Protein AF-A0A2W4SGF9-F1 (afdb_monomer_lite)

Foldseek 3Di:
DDWDWDDDPPDIDIDDDDDPPDDDPVCNVVVVVVSVVVVCCVVPVVCCCCPVPVVVPDDPPDDPPDDDPPDDD

Secondary structure (DSSP, 8-state):
-EEEEEEETTEEEEEEE--SS---HHHHHHHHHHHHHHHHIIIIIIHHHHHSS--TT------SS--------

pLDDT: mean 76.93, std 18.37, range [37.34, 95.25]

Organism: NCBI:txid2202197

Radius of gyration: 18.41 Å; chains: 1; bounding box: 40×28×49 Å

Structure (mmCIF, N/CA/C/O backbone):
data_AF-A0A2W4SGF9-F1
#
_entry.id   AF-A0A2W4SGF9-F1
#
loop_
_atom_site.group_PDB
_ato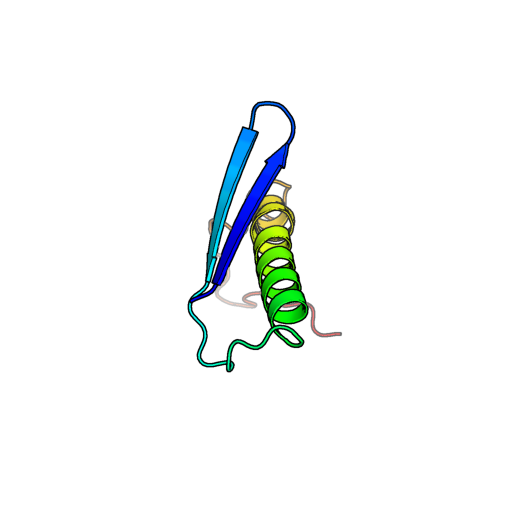m_site.id
_atom_site.type_symbol
_atom_site.label_atom_id
_atom_site.label_alt_id
_atom_site.label_comp_id
_atom_site.label_asym_id
_atom_site.label_entity_id
_atom_site.label_seq_id
_atom_site.pdbx_PDB_ins_code
_atom_site.Cartn_x
_atom_site.Cartn_y
_atom_site.Cartn_z
_atom_site.occupancy
_atom_site.B_iso_or_equiv
_atom_site.auth_seq_id
_atom_site.auth_comp_id
_atom_site.auth_asym_id
_atom_site.auth_atom_id
_atom_site.pdbx_PDB_model_num
ATOM 1 N N . MET A 1 1 ? -14.453 3.210 -3.443 1.00 88.31 1 MET A N 1
ATOM 2 C CA . MET A 1 1 ? -13.218 3.898 -3.005 1.00 88.31 1 MET A CA 1
ATOM 3 C C . MET A 1 1 ? -12.852 3.417 -1.608 1.00 88.31 1 MET A C 1
ATOM 5 O O . MET A 1 1 ? -13.760 3.226 -0.810 1.00 88.31 1 MET A O 1
ATOM 9 N N . VAL A 1 2 ? -11.569 3.182 -1.332 1.00 93.25 2 VAL A N 1
ATOM 10 C CA . VAL A 1 2 ? -11.045 2.806 -0.006 1.00 93.25 2 VAL A CA 1
ATOM 11 C C . VAL A 1 2 ? -10.072 3.881 0.454 1.00 93.25 2 VAL A C 1
ATOM 13 O O . VAL A 1 2 ? -9.195 4.259 -0.320 1.00 93.25 2 VAL A O 1
AT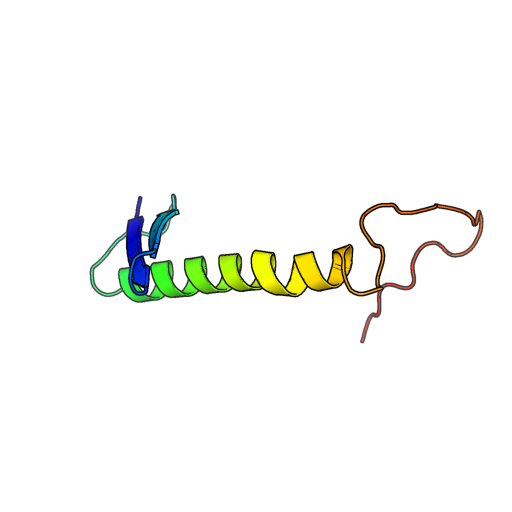OM 16 N N . GLU A 1 3 ? -10.206 4.322 1.701 1.00 93.56 3 GLU A N 1
ATOM 17 C CA . GLU A 1 3 ? -9.267 5.234 2.357 1.00 93.56 3 GLU A CA 1
ATOM 18 C C . GLU A 1 3 ? -8.528 4.519 3.488 1.00 93.56 3 GLU A C 1
ATOM 20 O O . GLU A 1 3 ? -9.094 3.679 4.193 1.00 93.56 3 GLU A O 1
ATOM 25 N N . TYR A 1 4 ? -7.251 4.845 3.655 1.00 92.69 4 TYR A N 1
ATOM 26 C CA . TYR A 1 4 ? -6.386 4.265 4.669 1.00 92.69 4 TYR A CA 1
ATOM 27 C C . TYR A 1 4 ? -5.438 5.320 5.223 1.00 92.69 4 TYR A C 1
ATOM 29 O O . TYR A 1 4 ? -4.640 5.911 4.495 1.00 92.69 4 TYR A O 1
ATOM 37 N N . TRP A 1 5 ? -5.501 5.505 6.536 1.00 93.50 5 TRP A N 1
ATOM 38 C CA . TRP A 1 5 ? -4.702 6.481 7.258 1.00 93.50 5 TRP A CA 1
ATOM 39 C C . TRP A 1 5 ? -3.616 5.759 8.054 1.00 93.50 5 TRP A C 1
ATOM 41 O O . TRP A 1 5 ? -3.905 4.901 8.888 1.00 93.50 5 TRP A O 1
ATOM 51 N N . GLU A 1 6 ? -2.357 6.102 7.791 1.00 92.25 6 GLU A N 1
ATOM 52 C CA . GLU A 1 6 ? -1.193 5.593 8.515 1.00 92.25 6 GLU A CA 1
ATOM 53 C C . GLU A 1 6 ? -0.597 6.728 9.354 1.00 92.25 6 GLU A C 1
ATOM 55 O O . GLU A 1 6 ? -0.145 7.741 8.815 1.00 92.25 6 GLU A O 1
ATOM 60 N N . VAL A 1 7 ? -0.567 6.551 10.676 1.00 94.50 7 VAL A N 1
ATOM 61 C CA . VAL A 1 7 ? 0.071 7.489 11.608 1.00 94.50 7 VAL A CA 1
ATOM 62 C C . VAL A 1 7 ? 1.379 6.877 12.103 1.00 94.50 7 VAL A C 1
ATOM 64 O O . VAL A 1 7 ? 1.385 5.806 12.708 1.00 94.50 7 VAL A O 1
ATOM 67 N N . LYS A 1 8 ? 2.499 7.552 11.839 1.00 89.88 8 LYS A N 1
ATOM 68 C CA . LYS A 1 8 ? 3.846 7.181 12.294 1.00 89.88 8 LYS A CA 1
ATOM 69 C C . LYS A 1 8 ? 4.457 8.355 13.052 1.00 89.88 8 LYS A C 1
ATOM 71 O O . LYS A 1 8 ? 5.015 9.274 12.449 1.00 89.88 8 LYS A O 1
ATOM 76 N N . GLY A 1 9 ? 4.338 8.331 14.380 1.00 91.88 9 GLY A N 1
ATOM 77 C CA . GLY A 1 9 ? 4.716 9.464 15.231 1.00 91.88 9 GLY A CA 1
ATOM 78 C C . GLY A 1 9 ? 3.935 10.719 14.830 1.00 91.88 9 GLY A C 1
ATOM 79 O O . GLY A 1 9 ? 2.712 10.676 14.749 1.00 91.88 9 GLY A O 1
ATOM 80 N N . ASN A 1 10 ? 4.644 11.800 14.495 1.00 92.31 10 ASN A N 1
ATOM 81 C CA . ASN A 1 10 ? 4.034 13.056 14.031 1.00 92.31 10 ASN A CA 1
ATOM 82 C C . ASN A 1 10 ? 3.738 13.095 12.521 1.00 92.31 10 ASN A C 1
ATOM 84 O O . ASN A 1 10 ? 3.295 14.123 12.013 1.00 92.31 10 ASN A O 1
ATOM 88 N N . LYS A 1 11 ? 4.001 12.015 11.773 1.00 90.12 11 LYS A N 1
ATOM 89 C CA . LYS A 1 11 ? 3.697 11.948 10.338 1.00 90.12 11 LYS A CA 1
ATOM 90 C C . LYS A 1 11 ? 2.389 11.200 10.114 1.00 90.12 11 LYS A C 1
ATOM 92 O O . LYS A 1 11 ? 2.278 10.026 10.461 1.00 90.12 11 LYS A O 1
ATOM 97 N N . VAL A 1 12 ? 1.435 11.870 9.478 1.00 93.25 12 VAL A N 1
ATOM 98 C CA . VAL A 1 12 ? 0.176 11.280 9.013 1.00 93.25 12 VAL A CA 1
ATOM 99 C C . VAL A 1 12 ? 0.243 11.144 7.498 1.00 93.25 12 VAL A C 1
ATOM 101 O O . VAL A 1 12 ? 0.576 12.099 6.802 1.00 93.25 12 VAL A O 1
ATOM 104 N N . GLN A 1 13 ? -0.053 9.954 6.990 1.00 91.00 13 GLN A N 1
ATOM 105 C CA . GLN A 1 13 ? -0.163 9.679 5.561 1.00 91.00 13 GLN A CA 1
ATOM 106 C C . GLN A 1 13 ? -1.571 9.173 5.267 1.00 91.00 13 GLN A C 1
ATOM 108 O O . GLN A 1 13 ? -2.067 8.283 5.959 1.00 91.00 13 GLN A O 1
ATOM 113 N N . ASN A 1 14 ? -2.194 9.727 4.231 1.00 93.50 14 ASN A N 1
ATOM 114 C CA . ASN A 1 14 ? -3.478 9.269 3.721 1.00 93.50 14 ASN A CA 1
ATOM 115 C C . ASN A 1 14 ? -3.268 8.585 2.367 1.00 93.50 14 ASN A C 1
ATOM 117 O O . ASN A 1 14 ? -2.589 9.126 1.493 1.00 93.50 14 ASN A O 1
ATOM 121 N N . PHE A 1 15 ? -3.853 7.404 2.205 1.00 92.19 15 PHE A N 1
ATOM 122 C CA . PHE A 1 15 ? -3.874 6.655 0.962 1.00 92.19 15 PHE A CA 1
ATOM 123 C C . PHE A 1 15 ? -5.317 6.418 0.529 1.00 92.19 15 PHE A C 1
ATOM 125 O O . PHE A 1 15 ? -6.097 5.815 1.267 1.00 92.19 15 PHE A O 1
ATOM 132 N N . SER A 1 16 ? -5.635 6.814 -0.702 1.00 93.31 16 SER A N 1
ATOM 133 C CA . SER A 1 16 ? -6.950 6.595 -1.304 1.00 93.31 16 SER A CA 1
ATOM 134 C C . SER A 1 16 ? -6.814 5.762 -2.573 1.00 93.31 16 SER A C 1
ATOM 136 O O . SER A 1 16 ? -5.980 6.049 -3.433 1.00 93.31 16 SER A O 1
ATOM 138 N N . TRP A 1 17 ? -7.646 4.729 -2.701 1.00 92.69 17 TRP A N 1
ATOM 139 C CA . TRP A 1 17 ? -7.680 3.865 -3.879 1.00 92.69 17 TRP A CA 1
ATOM 140 C C . TRP A 1 17 ? -9.091 3.760 -4.455 1.00 92.69 17 TRP A C 1
ATOM 142 O O . TRP A 1 17 ? -10.070 3.485 -3.751 1.00 92.69 17 TRP A O 1
ATOM 152 N N . ILE A 1 18 ? -9.178 3.938 -5.770 1.00 93.56 18 ILE A N 1
ATOM 153 C CA . ILE A 1 18 ? -10.370 3.664 -6.571 1.00 93.56 18 ILE A CA 1
ATOM 154 C C . ILE A 1 18 ? -10.191 2.273 -7.181 1.00 93.56 18 ILE A C 1
ATOM 156 O O . ILE A 1 18 ? -9.105 1.924 -7.637 1.00 93.56 18 ILE A O 1
ATOM 160 N N . THR A 1 19 ? -11.230 1.446 -7.115 1.00 91.62 19 THR A N 1
ATOM 161 C CA . THR A 1 19 ? -11.184 0.065 -7.593 1.00 91.62 19 THR A CA 1
ATOM 162 C C . THR A 1 19 ? -12.583 -0.409 -7.958 1.00 91.62 19 THR A C 1
ATOM 164 O O . THR A 1 19 ? -13.543 -0.049 -7.274 1.00 91.62 19 THR A O 1
ATOM 167 N N . ASP A 1 20 ? -12.667 -1.242 -8.994 1.00 94.56 20 ASP A N 1
ATOM 168 C CA . ASP A 1 20 ? -13.883 -1.962 -9.391 1.00 94.56 20 ASP A CA 1
ATOM 169 C C . ASP A 1 20 ? -14.120 -3.223 -8.542 1.00 94.56 20 ASP A C 1
ATOM 171 O O . ASP A 1 20 ? -15.157 -3.878 -8.643 1.00 94.56 20 ASP A O 1
ATOM 175 N N . ILE A 1 21 ? -13.161 -3.584 -7.681 1.00 92.81 21 ILE A N 1
ATOM 176 C CA . ILE A 1 21 ? -13.323 -4.685 -6.735 1.00 92.81 21 ILE A CA 1
ATOM 177 C C . ILE A 1 21 ? -14.375 -4.287 -5.705 1.00 92.81 21 ILE A C 1
ATOM 179 O O . ILE A 1 21 ? -14.235 -3.295 -4.990 1.00 92.81 21 ILE A O 1
ATOM 183 N N . GLU A 1 22 ? -15.394 -5.129 -5.572 1.00 95.25 22 GLU A N 1
ATOM 184 C CA . GLU A 1 22 ? -16.426 -4.974 -4.555 1.00 95.25 22 GLU A CA 1
ATOM 185 C C . GLU A 1 22 ? -15.816 -4.868 -3.144 1.00 95.25 22 GLU A C 1
ATOM 187 O O . GLU A 1 22 ? -15.130 -5.777 -2.649 1.00 95.25 22 GLU A O 1
ATOM 192 N N . ILE A 1 23 ? -16.100 -3.750 -2.475 1.00 93.75 23 ILE A N 1
ATOM 193 C CA . ILE A 1 23 ? -15.582 -3.452 -1.142 1.00 93.75 23 ILE A CA 1
ATOM 194 C C . ILE A 1 23 ? -16.467 -4.145 -0.110 1.00 93.75 23 ILE A C 1
ATOM 196 O O . ILE A 1 23 ? -17.601 -3.753 0.137 1.00 93.75 23 ILE A O 1
ATOM 200 N N . THR A 1 24 ? -15.912 -5.171 0.529 1.00 95.12 24 THR A N 1
ATOM 201 C CA . THR A 1 24 ? -16.544 -5.878 1.651 1.00 95.12 24 THR A CA 1
ATOM 202 C C . THR A 1 24 ? -15.571 -5.953 2.830 1.00 95.12 24 THR A C 1
ATOM 204 O O . THR A 1 24 ? -14.355 -5.948 2.605 1.00 95.12 24 THR A O 1
ATOM 207 N N . PRO A 1 25 ? -16.046 -6.118 4.081 1.00 93.62 25 PRO A N 1
ATOM 208 C CA . PRO A 1 25 ? -15.171 -6.235 5.254 1.00 93.62 25 PRO A CA 1
ATOM 209 C C . PRO A 1 25 ? -14.119 -7.349 5.140 1.0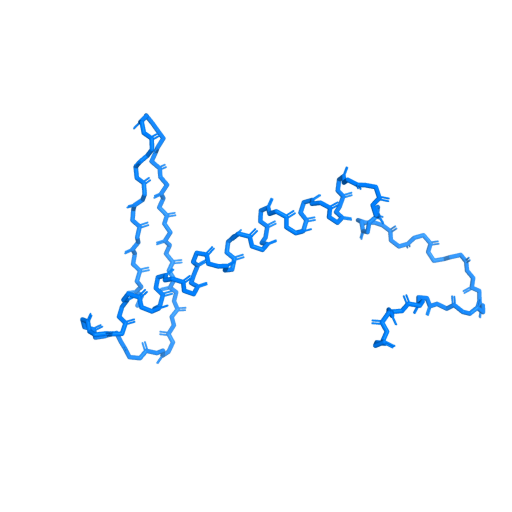0 93.62 25 PRO A C 1
ATOM 211 O O . PRO A 1 25 ? -13.011 -7.225 5.649 1.00 93.62 25 PRO A O 1
ATOM 214 N N . LYS A 1 26 ? -14.428 -8.431 4.414 1.00 94.88 26 LYS A N 1
ATOM 215 C CA . LYS A 1 26 ? -13.501 -9.553 4.187 1.00 94.88 26 LYS A CA 1
ATOM 216 C C . LYS A 1 26 ? -12.432 -9.249 3.130 1.00 94.88 26 LYS A C 1
ATOM 218 O O . LYS A 1 26 ? -11.343 -9.819 3.177 1.00 94.88 26 LYS A O 1
ATOM 223 N N . LYS A 1 27 ? -12.742 -8.389 2.152 1.00 92.75 27 LYS A N 1
ATOM 224 C CA . LYS A 1 27 ? -11.854 -8.054 1.023 1.00 92.75 27 LYS A CA 1
ATOM 225 C C . LYS A 1 27 ? -11.026 -6.792 1.281 1.00 92.75 27 LYS A C 1
ATOM 227 O O . LYS A 1 27 ? -9.914 -6.705 0.767 1.00 92.75 27 LYS A O 1
ATOM 232 N N . VAL A 1 28 ? -11.512 -5.853 2.099 1.00 93.69 28 VAL A N 1
ATOM 233 C CA . VAL A 1 28 ? -10.872 -4.540 2.309 1.00 93.69 28 VAL A CA 1
ATOM 234 C C . VAL A 1 28 ? -9.414 -4.657 2.762 1.00 93.69 28 VAL A C 1
ATOM 236 O O . VAL A 1 28 ? -8.549 -3.981 2.214 1.00 93.69 28 VAL A O 1
ATOM 239 N N . ALA A 1 29 ? -9.102 -5.601 3.656 1.00 92.75 29 ALA A N 1
ATOM 240 C CA . ALA A 1 29 ? -7.732 -5.841 4.109 1.00 92.75 29 ALA A CA 1
ATOM 241 C C . ALA A 1 29 ? -6.794 -6.265 2.962 1.00 92.75 29 ALA A C 1
ATOM 243 O O . ALA A 1 29 ? -5.637 -5.847 2.913 1.00 92.75 29 ALA A O 1
ATOM 244 N N . LYS A 1 30 ? -7.292 -7.062 2.005 1.00 94.12 30 LYS A N 1
ATOM 245 C CA . LYS A 1 30 ? -6.523 -7.463 0.817 1.00 94.12 30 LYS A CA 1
ATOM 246 C C . LYS A 1 30 ? -6.307 -6.284 -0.131 1.00 94.12 30 LYS A C 1
ATOM 248 O O . LYS A 1 30 ? -5.201 -6.133 -0.641 1.00 94.12 30 LYS A O 1
ATOM 253 N N . ILE A 1 31 ? -7.326 -5.442 -0.318 1.00 94.69 31 ILE A N 1
ATOM 254 C CA . ILE A 1 31 ? -7.240 -4.234 -1.154 1.00 94.69 31 ILE A CA 1
ATOM 255 C C . ILE A 1 31 ? -6.178 -3.281 -0.591 1.00 94.69 31 ILE A C 1
ATOM 257 O O . ILE A 1 31 ? -5.264 -2.893 -1.314 1.00 94.69 31 ILE A O 1
ATOM 261 N N . VAL A 1 32 ? -6.230 -2.978 0.711 1.00 93.69 32 VAL A N 1
ATOM 262 C CA . VAL A 1 32 ? -5.239 -2.113 1.376 1.00 93.69 32 VAL A CA 1
ATOM 263 C C . VAL A 1 32 ? -3.831 -2.704 1.270 1.00 93.69 32 VAL A C 1
ATOM 265 O O . VAL A 1 32 ? -2.887 -1.993 0.930 1.00 93.69 32 VAL A O 1
ATOM 268 N N . ARG A 1 33 ? -3.668 -4.017 1.494 1.00 92.75 33 ARG A N 1
ATOM 269 C CA . ARG A 1 33 ? -2.364 -4.688 1.366 1.00 92.75 33 ARG A CA 1
ATOM 270 C C . ARG A 1 33 ? -1.795 -4.585 -0.052 1.00 92.75 33 ARG A C 1
ATOM 272 O O . ARG A 1 33 ? -0.608 -4.303 -0.197 1.00 92.75 33 ARG A O 1
ATOM 279 N N . GLY A 1 34 ? -2.624 -4.773 -1.079 1.0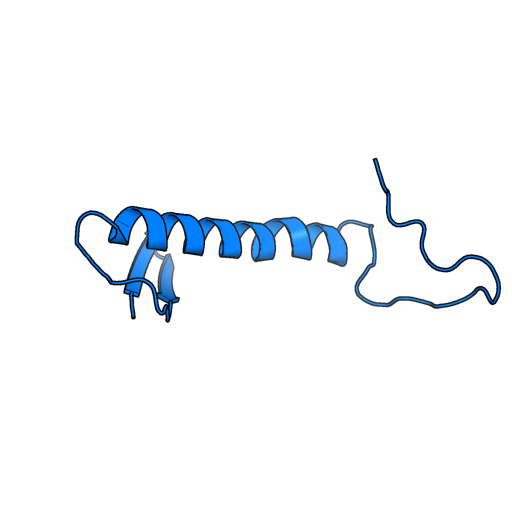0 92.88 34 GLY A N 1
ATOM 280 C CA . GLY A 1 34 ? -2.226 -4.573 -2.475 1.00 92.88 34 GLY A CA 1
ATOM 281 C C . GLY A 1 34 ? -1.828 -3.122 -2.759 1.00 92.88 34 GLY A C 1
ATOM 282 O O . GLY A 1 34 ? -0.765 -2.869 -3.323 1.00 92.88 34 GLY A O 1
ATOM 283 N N . GLY A 1 35 ? -2.623 -2.163 -2.277 1.00 91.75 35 GLY A N 1
ATOM 284 C CA . GLY A 1 35 ? -2.331 -0.736 -2.399 1.00 91.75 35 GLY A CA 1
ATOM 285 C C . GLY A 1 35 ? -0.999 -0.330 -1.759 1.00 91.75 35 GLY A C 1
ATOM 286 O O . GLY A 1 35 ? -0.235 0.434 -2.351 1.00 91.75 35 GLY A O 1
ATOM 287 N N . ARG A 1 36 ? -0.670 -0.884 -0.585 1.00 91.81 36 ARG A N 1
ATOM 288 C CA . ARG A 1 36 ? 0.622 -0.655 0.087 1.00 91.81 36 ARG A CA 1
ATOM 289 C C . ARG A 1 36 ? 1.791 -1.330 -0.626 1.00 91.81 36 ARG A C 1
ATOM 291 O O . ARG A 1 36 ? 2.866 -0.740 -0.682 1.00 91.81 36 ARG A O 1
ATOM 298 N N . ALA A 1 37 ? 1.593 -2.519 -1.194 1.00 90.50 37 ALA A N 1
ATOM 299 C CA . ALA A 1 37 ? 2.623 -3.176 -1.997 1.00 90.50 37 ALA A CA 1
ATOM 300 C C . ALA A 1 37 ? 2.990 -2.338 -3.235 1.00 90.50 37 ALA A C 1
ATOM 302 O O . ALA A 1 37 ? 4.175 -2.124 -3.476 1.00 90.50 37 ALA A O 1
ATOM 303 N N . ARG A 1 38 ? 1.995 -1.783 -3.948 1.00 87.81 38 ARG A N 1
ATOM 304 C CA . ARG A 1 38 ? 2.229 -0.850 -5.068 1.00 87.81 38 ARG A CA 1
ATOM 305 C C . ARG A 1 38 ? 3.051 0.362 -4.6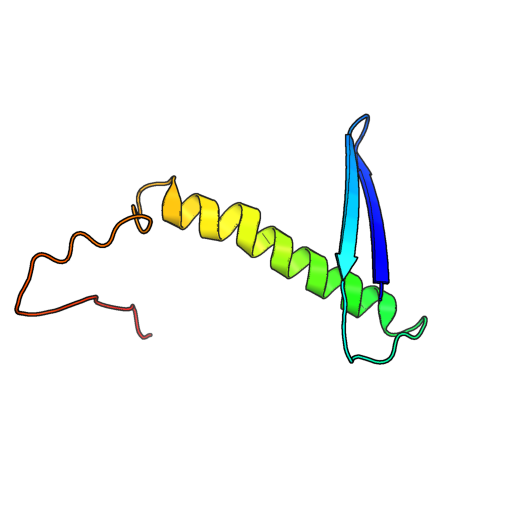28 1.00 87.81 38 ARG A C 1
ATOM 307 O O . ARG A 1 38 ? 4.048 0.683 -5.261 1.00 87.81 38 ARG A O 1
ATOM 314 N N . TRP A 1 39 ? 2.671 0.987 -3.512 1.00 86.75 39 TRP A N 1
ATOM 315 C CA . TRP A 1 39 ? 3.403 2.138 -2.980 1.00 86.75 39 TRP A CA 1
ATOM 316 C C . TRP A 1 39 ? 4.858 1.798 -2.628 1.00 86.75 39 TRP A C 1
ATOM 318 O O . TRP A 1 39 ? 5.755 2.582 -2.907 1.00 86.75 39 TRP A O 1
ATOM 328 N N . LYS A 1 40 ? 5.115 0.618 -2.049 1.00 84.25 40 LYS A N 1
ATOM 329 C CA . LYS A 1 40 ? 6.477 0.174 -1.724 1.00 84.25 40 LYS A CA 1
ATOM 330 C C . LYS A 1 40 ? 7.335 -0.010 -2.980 1.00 84.25 40 LYS A C 1
ATOM 332 O O . LYS A 1 40 ? 8.479 0.424 -2.989 1.00 84.25 40 LYS A O 1
ATOM 337 N N . ILE A 1 41 ? 6.781 -0.611 -4.035 1.00 80.75 41 ILE A N 1
ATOM 338 C CA . ILE A 1 41 ? 7.472 -0.759 -5.329 1.00 80.75 41 ILE A CA 1
ATOM 339 C C . ILE A 1 41 ? 7.839 0.618 -5.895 1.00 80.75 41 ILE A C 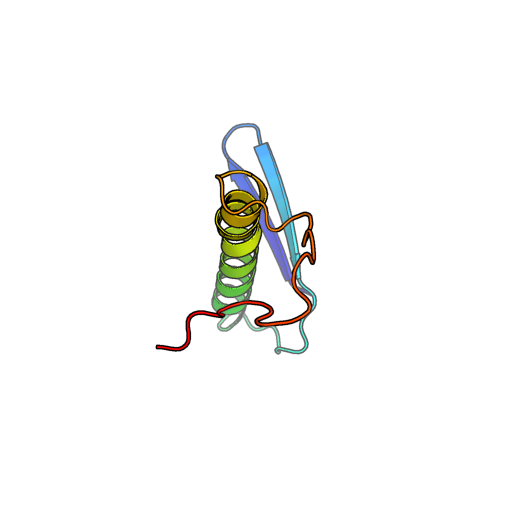1
ATOM 341 O O . ILE A 1 41 ? 8.962 0.820 -6.348 1.00 80.75 41 ILE A O 1
ATOM 345 N N . GLU A 1 42 ? 6.925 1.584 -5.813 1.00 75.31 42 GLU A N 1
ATOM 346 C CA . GLU A 1 42 ? 7.185 2.946 -6.283 1.00 75.31 42 GLU A CA 1
ATOM 347 C C . GLU A 1 42 ? 8.263 3.661 -5.465 1.00 75.31 42 GLU A C 1
ATOM 349 O O . GLU A 1 42 ? 9.185 4.242 -6.032 1.00 75.31 42 GLU A O 1
ATOM 354 N N . ASN A 1 43 ? 8.186 3.585 -4.138 1.00 76.25 43 ASN A N 1
ATOM 355 C CA . ASN A 1 43 ? 9.104 4.308 -3.264 1.00 76.25 43 ASN A CA 1
ATOM 356 C C . ASN A 1 43 ? 10.492 3.670 -3.140 1.00 76.25 43 ASN A C 1
ATOM 358 O O . ASN A 1 43 ? 11.445 4.387 -2.841 1.00 76.25 43 ASN A O 1
ATOM 362 N N . GLU A 1 44 ? 10.611 2.354 -3.305 1.00 73.81 44 GLU A N 1
ATOM 363 C CA . GLU A 1 44 ? 11.886 1.645 -3.180 1.00 73.81 44 GLU A CA 1
ATOM 364 C C . GLU A 1 44 ? 12.434 1.281 -4.556 1.00 73.81 44 GLU A C 1
ATOM 366 O O . GLU A 1 44 ? 13.469 1.800 -4.954 1.00 73.81 44 GLU A O 1
ATOM 371 N N . THR A 1 45 ? 11.731 0.444 -5.324 1.00 68.56 45 THR A N 1
ATOM 372 C CA . THR A 1 45 ? 12.258 -0.085 -6.588 1.00 68.56 45 THR A CA 1
ATOM 373 C C . THR A 1 45 ? 12.462 1.014 -7.625 1.00 68.56 45 THR A C 1
ATOM 375 O O . THR A 1 45 ? 13.551 1.104 -8.183 1.00 68.56 45 THR A O 1
ATOM 378 N N . PHE A 1 46 ? 11.479 1.888 -7.868 1.00 69.19 46 PHE A N 1
ATOM 379 C CA . PHE A 1 46 ? 11.665 2.947 -8.868 1.00 69.19 46 PHE A CA 1
ATOM 380 C C . PHE A 1 46 ? 12.661 4.021 -8.429 1.00 69.19 46 PHE A C 1
ATOM 382 O O . PHE A 1 46 ? 13.414 4.500 -9.271 1.00 69.19 46 PHE A O 1
ATOM 389 N N . ASN A 1 47 ? 12.739 4.364 -7.142 1.00 70.44 47 ASN A N 1
ATOM 390 C CA . ASN A 1 47 ? 13.781 5.282 -6.668 1.00 70.44 47 ASN A CA 1
ATOM 391 C C . ASN A 1 47 ? 15.176 4.652 -6.756 1.00 70.44 47 ASN A C 1
ATOM 393 O O . ASN A 1 47 ? 16.104 5.309 -7.204 1.00 70.44 47 ASN A O 1
ATOM 397 N N . THR A 1 48 ? 15.346 3.369 -6.430 1.00 64.62 48 THR A N 1
ATOM 398 C CA . THR A 1 48 ? 16.625 2.669 -6.634 1.00 64.62 48 THR A CA 1
ATOM 399 C C . THR A 1 48 ? 17.014 2.628 -8.114 1.00 64.62 48 THR A C 1
ATOM 401 O O . THR A 1 48 ? 18.155 2.916 -8.464 1.00 64.62 48 THR A O 1
ATOM 404 N N . LEU A 1 49 ? 16.068 2.319 -9.002 1.00 64.12 49 LEU A N 1
ATOM 405 C CA . LEU A 1 49 ? 16.311 2.258 -10.446 1.00 64.12 49 LEU A CA 1
ATOM 406 C C . LEU A 1 49 ? 16.660 3.621 -11.067 1.00 64.12 49 LEU A C 1
ATOM 408 O O . LEU A 1 49 ? 17.365 3.683 -12.074 1.00 64.12 49 LEU A O 1
ATOM 412 N N . LYS A 1 50 ? 16.175 4.713 -10.480 1.00 65.69 50 LYS A N 1
ATOM 413 C CA . LYS A 1 50 ? 16.431 6.070 -10.968 1.00 65.69 50 LYS A CA 1
ATOM 414 C C . LYS A 1 50 ? 17.678 6.689 -10.332 1.00 65.69 50 LYS A C 1
ATOM 416 O O . LYS A 1 50 ? 18.552 7.156 -11.055 1.00 65.69 50 LYS A O 1
ATOM 421 N N . ASP A 1 51 ? 17.816 6.578 -9.011 1.00 63.00 51 ASP A N 1
ATOM 422 C CA . ASP A 1 51 ? 18.778 7.356 -8.220 1.00 63.00 51 ASP A CA 1
ATOM 423 C C . ASP A 1 51 ? 19.968 6.535 -7.683 1.00 63.00 51 ASP A C 1
ATOM 425 O O . ASP A 1 51 ? 20.957 7.110 -7.235 1.00 63.00 51 ASP A O 1
ATOM 429 N N . GLN A 1 52 ? 19.914 5.195 -7.712 1.00 59.62 52 GLN A N 1
ATOM 430 C CA . GLN A 1 52 ? 20.963 4.315 -7.157 1.00 59.62 52 GLN A CA 1
ATOM 431 C C . GLN A 1 52 ? 21.744 3.547 -8.236 1.00 59.62 52 GLN A C 1
ATOM 433 O O . GLN A 1 52 ? 22.039 2.362 -8.091 1.00 59.62 52 GLN A O 1
ATOM 438 N N . GLY A 1 53 ? 22.125 4.239 -9.313 1.00 52.41 53 GLY A N 1
ATOM 439 C CA . GLY A 1 53 ? 23.171 3.778 -10.237 1.00 52.41 53 GLY A CA 1
ATOM 440 C C . GLY A 1 53 ? 22.704 3.029 -11.487 1.00 52.41 53 GLY A C 1
ATOM 441 O O . GLY A 1 53 ? 23.542 2.685 -12.314 1.00 52.41 53 GLY A O 1
ATOM 442 N N . TYR A 1 54 ? 21.397 2.818 -11.668 1.00 57.47 54 TYR A N 1
ATOM 443 C CA . TYR A 1 54 ? 20.854 2.300 -12.933 1.00 57.47 54 TYR A CA 1
ATOM 444 C C . TYR A 1 54 ? 20.529 3.409 -13.948 1.00 57.47 54 TYR A C 1
ATOM 446 O O . TYR A 1 54 ? 20.369 3.109 -15.127 1.00 57.47 54 TYR A O 1
ATOM 454 N N . CYS A 1 55 ? 20.473 4.678 -13.513 1.00 59.91 55 CYS A N 1
ATOM 455 C CA . CYS A 1 55 ? 20.332 5.874 -14.357 1.00 59.91 55 CYS A CA 1
ATOM 456 C C . CYS A 1 55 ? 19.220 5.777 -15.422 1.00 59.91 55 CYS A C 1
ATOM 458 O O . CYS A 1 55 ? 19.337 6.347 -16.505 1.00 59.91 55 CYS A O 1
ATOM 460 N N . LEU A 1 56 ? 18.122 5.073 -15.121 1.00 60.78 56 LEU A N 1
ATOM 461 C CA . LEU A 1 56 ? 17.029 4.827 -16.072 1.00 60.78 56 LEU A CA 1
ATOM 462 C C . LEU A 1 56 ? 16.126 6.052 -16.311 1.00 60.78 56 LEU A C 1
ATOM 464 O O . LEU A 1 56 ? 15.146 5.951 -17.045 1.00 60.78 56 LEU A O 1
ATOM 468 N N . GLU A 1 57 ? 16.433 7.210 -15.716 1.00 57.31 57 GLU A N 1
ATOM 469 C CA . GLU A 1 57 ? 15.703 8.464 -15.956 1.00 57.31 57 GLU A CA 1
ATOM 470 C C . GLU A 1 57 ? 15.921 9.026 -17.365 1.00 57.31 57 GLU A C 1
ATOM 472 O O . GLU A 1 57 ? 15.068 9.751 -17.879 1.00 57.31 57 GLU A O 1
ATOM 477 N N . HIS A 1 58 ? 17.037 8.680 -18.012 1.00 58.47 58 HIS A N 1
ATOM 478 C CA . HIS A 1 58 ? 17.326 9.121 -19.368 1.00 58.47 58 HIS A CA 1
ATOM 479 C C . HIS A 1 58 ? 17.990 7.999 -20.161 1.00 58.47 58 HIS A C 1
ATOM 481 O O . HIS A 1 58 ? 19.133 7.620 -19.914 1.00 58.47 58 HIS A O 1
ATOM 487 N N . ASN A 1 59 ? 17.263 7.455 -21.135 1.00 54.09 59 ASN A N 1
ATOM 488 C CA . ASN A 1 59 ? 17.830 6.499 -22.073 1.00 54.09 59 ASN A CA 1
ATOM 489 C C . ASN A 1 59 ? 18.669 7.286 -23.093 1.00 54.09 59 ASN A C 1
ATOM 491 O O . ASN A 1 59 ? 18.121 7.873 -24.025 1.00 54.09 59 ASN A O 1
ATOM 495 N N . TYR A 1 60 ? 19.988 7.353 -22.892 1.00 54.72 60 TYR A N 1
ATOM 496 C CA . TYR A 1 60 ? 20.935 7.977 -23.823 1.00 54.72 60 TYR A CA 1
ATOM 497 C C . TYR A 1 60 ? 21.130 7.091 -25.056 1.00 54.72 60 TYR A C 1
ATOM 499 O O . TYR A 1 60 ? 22.233 6.603 -25.272 1.00 54.72 60 TYR A O 1
ATOM 507 N N . GLY A 1 61 ? 20.059 6.817 -25.811 1.00 53.03 61 GLY A N 1
ATOM 508 C CA . GLY A 1 61 ? 20.057 5.938 -26.981 1.00 53.03 61 GLY A CA 1
ATOM 509 C C . GLY A 1 61 ? 21.223 6.240 -27.924 1.00 53.03 61 GLY A C 1
ATOM 510 O O . GLY A 1 61 ? 21.127 7.089 -28.805 1.00 53.03 61 GLY A O 1
ATOM 511 N N . HIS A 1 62 ? 22.333 5.541 -27.717 1.00 53.50 62 HIS A N 1
ATOM 512 C CA . HIS A 1 62 ? 23.573 5.676 -28.459 1.00 53.50 62 HIS A CA 1
ATOM 513 C C . HIS A 1 62 ? 23.981 4.280 -28.902 1.00 53.50 62 HIS A C 1
ATOM 515 O O . HIS A 1 62 ? 24.855 3.640 -28.325 1.00 53.50 62 HIS A O 1
ATOM 521 N N . GLY A 1 63 ? 23.293 3.800 -29.928 1.00 50.38 63 GLY A N 1
ATOM 522 C CA . GLY A 1 63 ? 23.642 2.572 -30.617 1.00 50.38 63 GLY A CA 1
ATOM 523 C C . GLY A 1 63 ? 22.580 2.250 -31.649 1.00 50.38 63 GLY A C 1
ATOM 524 O O . GLY A 1 63 ? 21.467 1.884 -31.285 1.00 50.38 63 GLY A O 1
ATOM 525 N N . GLU A 1 64 ? 22.920 2.384 -32.931 1.00 54.41 64 GLU A N 1
ATOM 526 C CA . GLU A 1 64 ? 22.079 1.863 -34.016 1.00 54.41 64 GLU A CA 1
ATOM 527 C C . GLU A 1 64 ? 22.075 0.324 -34.066 1.00 54.41 64 GLU A C 1
ATOM 529 O O . GLU A 1 64 ? 21.268 -0.256 -34.782 1.00 54.41 64 GLU A O 1
ATOM 534 N N . GLU A 1 65 ? 22.887 -0.357 -33.246 1.00 48.72 65 GLU A N 1
ATOM 535 C CA . GLU A 1 65 ? 22.831 -1.808 -33.070 1.00 48.72 65 GLU A CA 1
ATOM 536 C C . GLU A 1 65 ? 22.893 -2.208 -31.587 1.00 48.72 65 GLU A C 1
ATOM 538 O O . GLU A 1 65 ? 23.855 -1.907 -30.880 1.00 48.72 65 GLU A O 1
ATOM 543 N N . ASN A 1 66 ? 21.870 -2.961 -31.162 1.00 52.97 66 ASN A N 1
ATOM 544 C CA . ASN A 1 66 ? 21.619 -3.527 -29.825 1.00 52.97 66 ASN A CA 1
ATOM 545 C C . ASN A 1 66 ? 21.055 -2.545 -28.781 1.00 52.97 66 ASN A C 1
ATOM 547 O O . ASN A 1 66 ? 21.719 -2.143 -27.827 1.00 52.97 66 ASN A O 1
ATOM 551 N N . LEU A 1 67 ? 19.767 -2.219 -28.926 1.00 56.31 67 LEU A N 1
ATOM 552 C CA . LEU A 1 67 ? 18.997 -1.520 -27.899 1.00 56.31 67 LEU A CA 1
ATOM 553 C C . LEU A 1 67 ? 18.504 -2.501 -26.824 1.00 56.31 67 LEU A C 1
ATOM 555 O O . LEU A 1 67 ? 17.713 -3.397 -27.102 1.00 56.31 67 LEU A O 1
ATOM 559 N N . ALA A 1 68 ? 18.962 -2.250 -25.595 1.00 47.34 68 ALA A N 1
ATOM 560 C CA . ALA A 1 68 ? 18.495 -2.786 -24.317 1.00 47.34 68 ALA A CA 1
ATOM 561 C C . ALA A 1 68 ? 18.423 -4.322 -24.201 1.00 47.34 68 ALA A C 1
ATOM 563 O O . ALA A 1 68 ? 17.402 -4.948 -24.480 1.00 47.34 68 ALA A O 1
ATOM 564 N N . THR A 1 69 ? 19.471 -4.920 -23.623 1.00 43.75 69 THR A N 1
ATOM 565 C CA . THR A 1 69 ? 19.356 -6.230 -22.967 1.00 43.75 69 THR A CA 1
ATOM 566 C C . THR A 1 69 ? 18.395 -6.097 -21.786 1.00 43.75 69 THR A C 1
ATOM 568 O O . THR A 1 69 ? 18.785 -5.739 -20.677 1.00 43.75 69 THR A O 1
ATOM 571 N N . ASN A 1 70 ? 17.114 -6.360 -22.028 1.00 44.59 70 ASN A N 1
ATOM 572 C CA . ASN A 1 70 ? 16.174 -6.673 -20.967 1.00 44.59 70 ASN A CA 1
ATOM 573 C C . ASN A 1 70 ? 16.505 -8.097 -20.509 1.00 44.59 70 ASN A C 1
ATOM 575 O O . ASN A 1 70 ? 16.422 -9.022 -21.316 1.00 44.59 70 ASN A O 1
ATOM 579 N N . PHE A 1 71 ? 16.953 -8.263 -19.264 1.00 47.28 71 PHE A N 1
ATOM 580 C CA . PHE A 1 71 ? 17.278 -9.571 -18.694 1.00 47.28 71 PHE A CA 1
ATOM 581 C C . PHE A 1 71 ? 16.041 -10.485 -18.736 1.00 47.28 71 PHE A C 1
ATOM 583 O O . PHE A 1 71 ? 15.181 -10.440 -17.857 1.00 47.28 71 PHE A O 1
ATOM 590 N N . GLY A 1 72 ? 15.944 -11.298 -19.787 1.00 46.53 72 GLY A N 1
ATOM 591 C CA . GLY A 1 72 ? 15.030 -12.422 -19.893 1.00 46.53 72 GLY A CA 1
ATOM 592 C C . GLY A 1 72 ? 15.729 -13.685 -19.406 1.00 46.53 72 GLY A C 1
ATOM 593 O O . GLY A 1 72 ? 16.584 -14.185 -20.124 1.00 46.53 72 GLY A O 1
ATOM 594 N N . VAL A 1 73 ? 15.313 -14.131 -18.211 1.00 37.34 73 VAL A N 1
ATOM 595 C CA . VAL A 1 73 ? 15.555 -15.420 -17.514 1.00 37.34 73 VAL A CA 1
ATOM 596 C C . VAL A 1 73 ? 17.004 -15.897 -17.412 1.00 37.34 73 VAL A C 1
ATOM 598 O O . VAL A 1 73 ? 17.580 -16.345 -18.422 1.00 37.34 73 VAL A O 1
#

Sequence (73 aa):
MVEYWEVKGNKVQNFSWITDIEITPKKVAKIVRGGRARWKIENETFNTLKDQGYCLEHNYGHGEENLATNFGV